Protein AF-A0A514MCL7-F1 (afdb_monomer_lite)

Structure (mmCIF, N/CA/C/O backbone):
data_AF-A0A514MCL7-F1
#
_entry.id   AF-A0A514MCL7-F1
#
loop_
_atom_site.group_PDB
_atom_site.id
_atom_site.type_symbol
_atom_site.label_atom_id
_atom_site.label_alt_id
_atom_site.label_comp_id
_atom_site.label_asym_id
_atom_site.label_entity_id
_atom_site.label_seq_id
_atom_site.pdbx_PDB_ins_code
_atom_site.Cartn_x
_atom_site.Cartn_y
_atom_site.Cartn_z
_atom_site.occupancy
_atom_site.B_iso_or_equiv
_atom_site.auth_seq_id
_atom_site.auth_comp_id
_atom_site.auth_asym_id
_atom_site.auth_atom_id
_atom_site.pdbx_PDB_model_num
ATOM 1 N N . TYR A 1 1 ? -19.489 0.591 -14.050 1.00 67.00 1 TYR A N 1
ATOM 2 C CA . TYR A 1 1 ? -18.715 0.652 -12.795 1.00 67.00 1 TYR A CA 1
ATOM 3 C C . TYR A 1 1 ? -19.617 0.197 -11.661 1.00 67.00 1 TYR A C 1
ATOM 5 O O . TYR A 1 1 ? -20.799 0.511 -11.722 1.00 67.00 1 TYR A O 1
ATOM 13 N N . ALA A 1 2 ? -19.101 -0.577 -10.702 1.00 80.31 2 ALA A N 1
ATOM 14 C CA . ALA A 1 2 ? -19.869 -1.011 -9.529 1.00 80.31 2 ALA A CA 1
ATOM 15 C C . ALA A 1 2 ? -20.080 0.161 -8.555 1.00 80.31 2 ALA A C 1
ATOM 17 O O . ALA A 1 2 ? -19.234 1.059 -8.503 1.00 80.31 2 ALA A O 1
ATOM 18 N N . ARG A 1 3 ? -21.189 0.164 -7.804 1.00 93.12 3 ARG A N 1
ATOM 19 C CA . ARG A 1 3 ? -21.459 1.178 -6.771 1.00 93.12 3 ARG A CA 1
ATOM 20 C C . ARG A 1 3 ? -20.969 0.690 -5.405 1.00 93.12 3 ARG A C 1
ATOM 22 O O . ARG A 1 3 ? -21.046 -0.499 -5.113 1.00 93.12 3 ARG A O 1
ATOM 29 N N . TRP A 1 4 ? -20.449 1.594 -4.574 1.00 94.56 4 TRP A N 1
ATOM 30 C CA . TRP A 1 4 ? -19.854 1.239 -3.277 1.00 94.56 4 TRP A CA 1
ATOM 31 C C . TRP A 1 4 ? -20.850 0.595 -2.305 1.00 94.56 4 TRP A C 1
ATOM 33 O O . TRP A 1 4 ? -20.494 -0.362 -1.622 1.00 94.56 4 TRP A O 1
ATOM 43 N N . ASP A 1 5 ? -22.104 1.052 -2.302 1.00 93.50 5 ASP A N 1
ATOM 44 C CA . ASP A 1 5 ? -23.198 0.498 -1.495 1.00 93.50 5 ASP A CA 1
ATOM 45 C C . ASP A 1 5 ? -23.521 -0.958 -1.846 1.00 93.50 5 ASP A C 1
ATOM 47 O O . ASP A 1 5 ? -23.938 -1.725 -0.984 1.00 93.50 5 ASP A O 1
ATOM 51 N N . GLU A 1 6 ? -23.279 -1.365 -3.089 1.00 94.44 6 GLU A N 1
ATOM 52 C CA . GLU A 1 6 ? -23.529 -2.736 -3.541 1.00 94.44 6 GLU A CA 1
ATOM 53 C C . GLU A 1 6 ? -22.404 -3.703 -3.160 1.00 94.44 6 GLU A C 1
ATOM 55 O O . GLU A 1 6 ? -22.645 -4.903 -3.056 1.00 94.44 6 GLU A O 1
ATOM 60 N N . VAL A 1 7 ? -21.176 -3.203 -2.976 1.00 94.38 7 VAL A N 1
ATOM 61 C CA . VAL A 1 7 ? -19.981 -4.053 -2.812 1.00 94.38 7 VAL A CA 1
ATOM 62 C C . VAL A 1 7 ? -19.340 -3.982 -1.428 1.00 94.38 7 VAL A C 1
ATOM 64 O O . VAL A 1 7 ? -18.606 -4.898 -1.066 1.00 94.38 7 VAL A O 1
ATOM 67 N N . LEU A 1 8 ? -19.586 -2.921 -0.650 1.00 96.69 8 LEU A N 1
ATOM 68 C CA . LEU A 1 8 ? -18.981 -2.739 0.676 1.00 96.69 8 LEU A CA 1
ATOM 69 C C . LEU A 1 8 ? -19.906 -3.133 1.832 1.00 96.69 8 LEU A C 1
ATOM 71 O O . LEU A 1 8 ? -19.411 -3.481 2.904 1.00 96.69 8 LEU A O 1
ATOM 75 N N . VAL A 1 9 ? -21.229 -3.108 1.644 1.00 95.94 9 VAL A N 1
ATOM 76 C CA . VAL A 1 9 ? -22.177 -3.471 2.707 1.00 95.94 9 VAL A CA 1
ATOM 77 C C . VAL A 1 9 ? -21.991 -4.941 3.091 1.00 95.94 9 VAL A C 1
ATOM 79 O O . VAL A 1 9 ? -22.115 -5.842 2.266 1.00 95.94 9 VAL A O 1
ATOM 82 N N . GLY A 1 10 ? -21.682 -5.181 4.367 1.00 95.94 10 GLY A N 1
ATOM 83 C CA . GLY A 1 10 ? -21.419 -6.520 4.902 1.00 95.94 10 GLY A CA 1
ATOM 84 C C . GLY A 1 10 ? -20.001 -7.047 4.651 1.00 95.94 10 GLY A C 1
ATOM 85 O O . GLY A 1 10 ? -19.674 -8.137 5.124 1.00 95.94 10 GLY A O 1
ATOM 86 N N . ALA A 1 11 ? -19.136 -6.292 3.965 1.00 97.38 11 ALA A N 1
ATOM 87 C CA . ALA A 1 11 ? -17.740 -6.674 3.792 1.00 97.38 11 ALA A CA 1
ATOM 88 C C . ALA A 1 11 ? -17.013 -6.690 5.147 1.00 97.38 11 ALA A C 1
ATOM 90 O O . ALA A 1 11 ? -16.974 -5.699 5.875 1.00 97.38 11 ALA A O 1
ATOM 91 N N . THR A 1 12 ? -16.390 -7.819 5.484 1.00 97.62 12 THR A N 1
ATOM 92 C CA . THR A 1 12 ? -15.623 -7.977 6.733 1.00 97.62 12 THR A CA 1
ATOM 93 C C . THR A 1 12 ? -14.162 -7.552 6.588 1.00 97.62 12 THR A C 1
ATOM 95 O O . THR A 1 12 ? -13.474 -7.321 7.581 1.00 97.62 12 THR A O 1
ATOM 98 N N . ALA A 1 13 ? -13.676 -7.421 5.357 1.00 97.81 13 ALA A N 1
ATOM 99 C CA . ALA A 1 13 ? -12.381 -6.847 5.036 1.00 97.81 13 ALA A CA 1
ATOM 100 C C . ALA A 1 13 ? -12.393 -6.305 3.604 1.00 97.81 13 ALA A C 1
ATOM 102 O O . ALA A 1 13 ? -13.040 -6.873 2.726 1.00 97.81 13 ALA A O 1
ATOM 103 N N . VAL A 1 14 ? -11.624 -5.246 3.366 1.00 98.25 14 VAL A N 1
ATOM 104 C CA . VAL A 1 14 ? -11.352 -4.712 2.027 1.00 98.25 14 VAL A CA 1
ATOM 105 C C . VAL A 1 14 ? -9.862 -4.840 1.749 1.00 98.25 14 VAL A C 1
ATOM 107 O O . VAL A 1 14 ? -9.042 -4.456 2.581 1.00 98.25 14 VAL A O 1
ATOM 110 N N . VAL A 1 15 ? -9.507 -5.388 0.587 1.00 98.38 15 VAL A N 1
ATOM 111 C CA . VAL A 1 15 ? -8.115 -5.506 0.137 1.00 98.38 15 VAL A CA 1
ATOM 112 C C . VAL A 1 15 ? -7.932 -4.632 -1.094 1.00 98.38 15 VAL A C 1
ATOM 114 O O . VAL A 1 15 ? -8.491 -4.926 -2.149 1.00 98.38 15 VAL A O 1
ATOM 117 N N . SER A 1 16 ? -7.138 -3.568 -0.977 1.00 97.56 16 SER A N 1
ATOM 118 C CA . SER A 1 16 ? -6.780 -2.749 -2.128 1.00 97.56 16 SER A CA 1
ATOM 119 C C . SER A 1 16 ? -5.530 -3.282 -2.811 1.00 97.56 16 SER A C 1
ATOM 121 O O . SER A 1 16 ? -4.416 -3.207 -2.284 1.00 97.56 16 SER A O 1
ATOM 123 N N . THR A 1 17 ? -5.726 -3.763 -4.035 1.00 95.56 17 THR A N 1
ATOM 124 C CA . THR A 1 17 ? -4.662 -4.070 -4.995 1.00 95.56 17 THR A CA 1
ATOM 125 C C . THR A 1 17 ? -4.526 -2.965 -6.047 1.00 95.56 17 THR A C 1
ATOM 127 O O . THR A 1 17 ? -3.979 -3.203 -7.124 1.00 95.56 17 THR A O 1
ATOM 130 N N . LEU A 1 18 ? -5.055 -1.763 -5.773 1.00 94.75 18 LEU A N 1
ATOM 131 C CA . LEU A 1 18 ? -4.970 -0.629 -6.685 1.00 94.75 18 LEU A CA 1
ATOM 132 C C . LEU A 1 18 ? -3.529 -0.126 -6.776 1.00 94.75 18 LEU A C 1
ATOM 134 O O . LEU A 1 18 ? -2.882 0.243 -5.786 1.00 94.75 18 LEU A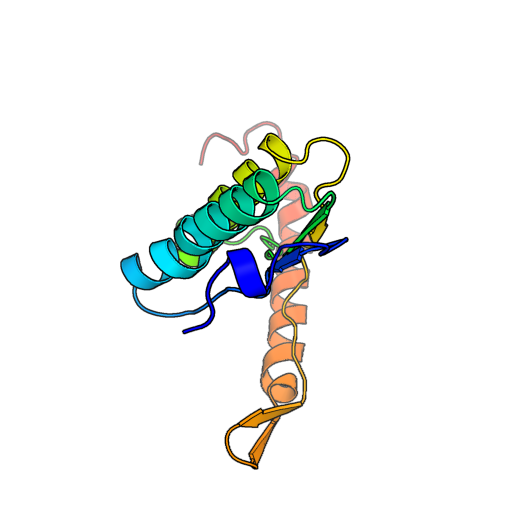 O 1
ATOM 138 N N . GLY A 1 19 ? -3.033 -0.087 -8.002 1.00 93.44 19 GLY A N 1
ATOM 139 C CA . GLY A 1 19 ? -1.730 0.453 -8.323 1.00 93.44 19 GLY A CA 1
ATOM 140 C C . GLY A 1 19 ? -1.507 0.453 -9.823 1.00 93.44 19 GLY A C 1
ATOM 141 O O . GLY A 1 19 ? -2.133 -0.302 -10.567 1.00 93.44 19 GLY A O 1
ATOM 142 N N . GLY A 1 20 ? -0.620 1.327 -10.268 1.00 91.44 20 GLY A N 1
ATOM 143 C CA . GLY A 1 20 ? -0.331 1.476 -11.682 1.00 91.44 20 GLY A CA 1
ATOM 144 C C . GLY A 1 20 ? 0.918 2.302 -11.923 1.00 91.44 20 GLY A C 1
ATOM 145 O O . GLY A 1 20 ? 1.292 3.147 -11.107 1.00 91.44 20 GLY A O 1
ATOM 146 N N . PHE A 1 21 ? 1.539 2.050 -13.067 1.00 89.56 21 PHE A N 1
ATOM 147 C CA . PHE A 1 21 ? 2.641 2.840 -13.595 1.00 89.56 21 PHE A CA 1
ATOM 148 C C . PHE A 1 21 ? 2.129 3.724 -14.732 1.00 89.56 21 PHE A C 1
ATOM 150 O O . PHE A 1 21 ? 1.142 3.392 -15.390 1.00 89.56 21 PHE A O 1
ATOM 157 N N . GLY A 1 22 ? 2.791 4.851 -14.958 1.00 91.25 22 GLY A N 1
ATOM 158 C CA . GLY A 1 22 ? 2.398 5.825 -15.967 1.00 91.25 22 GLY A CA 1
ATOM 159 C C . GLY A 1 22 ? 3.204 7.103 -15.808 1.00 91.25 22 GLY A C 1
ATOM 160 O O . GLY A 1 22 ? 4.304 7.082 -15.257 1.00 91.25 22 GLY A O 1
ATOM 161 N N . ASN A 1 23 ? 2.646 8.222 -16.257 1.00 93.69 23 ASN A N 1
ATOM 162 C CA . ASN A 1 23 ? 3.230 9.520 -15.946 1.00 93.69 23 ASN A CA 1
ATOM 163 C C . ASN A 1 23 ? 3.042 9.877 -14.458 1.00 93.69 23 ASN A C 1
ATOM 165 O O . ASN A 1 23 ? 2.265 9.253 -13.732 1.00 93.69 23 ASN A O 1
ATOM 169 N N . GLU A 1 24 ? 3.768 10.895 -14.008 1.00 92.12 24 GLU A N 1
ATOM 170 C CA . GLU A 1 24 ? 3.809 11.312 -12.605 1.00 92.12 24 GLU A CA 1
ATOM 171 C C . GLU A 1 24 ? 2.418 11.590 -12.008 1.00 92.12 24 GLU A C 1
ATOM 173 O O . GLU A 1 24 ? 2.104 11.122 -10.912 1.00 92.12 24 GLU A O 1
ATOM 178 N N . GLU A 1 25 ? 1.552 12.300 -12.735 1.00 94.75 25 GLU A N 1
ATOM 179 C CA . GLU A 1 25 ? 0.191 12.593 -12.276 1.00 94.75 25 GLU A CA 1
ATOM 180 C C . GLU A 1 25 ? -0.668 11.333 -12.199 1.00 94.75 25 GLU A C 1
ATOM 182 O O . GLU A 1 25 ? -1.337 11.096 -11.195 1.00 94.75 25 GLU A O 1
ATOM 187 N N . GLN A 1 26 ? -0.625 10.488 -13.230 1.00 95.31 26 GLN A N 1
ATOM 188 C CA . GLN A 1 26 ? -1.345 9.216 -13.241 1.00 95.31 26 GLN A CA 1
ATOM 189 C C . GLN A 1 26 ? -0.947 8.361 -12.041 1.00 95.31 26 GLN A C 1
ATOM 191 O O . GLN A 1 26 ? -1.820 7.826 -11.359 1.00 95.31 26 GLN A O 1
ATOM 196 N N . MET A 1 27 ? 0.354 8.280 -11.747 1.00 95.56 27 MET A N 1
ATOM 197 C CA . MET A 1 27 ? 0.863 7.518 -10.613 1.00 95.56 27 MET A CA 1
ATOM 198 C C . MET A 1 27 ? 0.397 8.093 -9.273 1.00 95.56 27 MET A C 1
ATOM 200 O O . MET A 1 27 ? -0.037 7.312 -8.425 1.00 95.56 27 MET A O 1
ATOM 204 N N . LYS A 1 28 ? 0.404 9.420 -9.086 1.00 95.19 28 LYS A N 1
ATOM 205 C CA . LYS A 1 28 ? -0.133 10.063 -7.870 1.00 95.19 28 LYS A CA 1
ATOM 206 C C . LYS A 1 28 ? -1.613 9.752 -7.663 1.00 95.19 28 LYS A C 1
ATOM 208 O O . LYS A 1 28 ? -2.028 9.413 -6.552 1.00 95.19 28 LYS A O 1
ATOM 213 N N . ARG A 1 29 ? -2.396 9.813 -8.742 1.00 96.44 29 ARG A N 1
ATOM 214 C CA . ARG A 1 29 ? -3.840 9.557 -8.705 1.00 96.44 29 ARG A CA 1
ATOM 215 C C . ARG A 1 29 ? -4.143 8.097 -8.381 1.00 96.44 29 ARG A C 1
ATOM 217 O O . ARG A 1 29 ? -4.881 7.833 -7.439 1.00 96.44 29 ARG A O 1
ATOM 224 N N . ILE A 1 30 ? -3.554 7.139 -9.102 1.00 97.00 30 ILE A N 1
ATOM 225 C CA . ILE A 1 30 ? -3.894 5.717 -8.919 1.00 97.00 30 ILE A CA 1
ATOM 226 C C . ILE A 1 30 ? -3.265 5.099 -7.665 1.00 97.00 30 ILE A C 1
ATOM 228 O O . ILE A 1 30 ? -3.918 4.316 -6.981 1.00 97.00 30 ILE A O 1
ATOM 232 N N . ASN A 1 31 ? -2.016 5.443 -7.332 1.00 97.00 31 ASN A N 1
ATOM 233 C CA . ASN A 1 31 ? -1.331 4.846 -6.182 1.00 97.00 31 ASN A CA 1
ATOM 234 C C . ASN A 1 31 ? -1.669 5.561 -4.869 1.00 97.00 31 ASN A C 1
ATOM 236 O O . ASN A 1 31 ? -1.582 4.930 -3.822 1.00 97.00 31 ASN A O 1
ATOM 240 N N . GLY A 1 32 ? -2.079 6.834 -4.924 1.00 97.06 32 GLY A N 1
ATOM 241 C CA . GLY A 1 32 ? -2.453 7.641 -3.761 1.00 97.06 32 GLY A CA 1
ATOM 242 C C . GLY A 1 32 ? -3.949 7.928 -3.680 1.00 97.06 32 GLY A C 1
ATOM 243 O O . GLY A 1 32 ? -4.648 7.317 -2.880 1.00 97.06 32 GLY A O 1
ATOM 244 N N . GLU A 1 33 ? -4.446 8.870 -4.485 1.00 97.88 33 GLU A N 1
ATOM 245 C CA . GLU A 1 33 ? -5.814 9.415 -4.351 1.00 97.88 33 GLU A CA 1
ATOM 246 C C . GLU A 1 33 ? -6.910 8.348 -4.431 1.00 97.88 33 GLU A C 1
ATOM 248 O O . GLU A 1 33 ? -7.804 8.323 -3.590 1.00 97.88 33 GLU A O 1
ATOM 253 N N . ALA A 1 34 ? -6.820 7.431 -5.394 1.00 97.81 34 ALA A N 1
ATOM 254 C CA . ALA A 1 34 ? -7.789 6.352 -5.547 1.00 97.81 34 ALA A CA 1
ATOM 255 C C . ALA A 1 34 ? -7.810 5.418 -4.327 1.00 97.81 34 ALA A C 1
ATOM 257 O O . ALA A 1 34 ? -8.876 4.973 -3.908 1.00 97.81 34 ALA A O 1
ATOM 258 N N . ASN A 1 35 ? -6.643 5.149 -3.732 1.00 98.25 35 ASN A N 1
ATOM 259 C CA . ASN A 1 35 ? -6.553 4.349 -2.515 1.00 98.25 35 ASN A CA 1
ATOM 260 C C . ASN A 1 35 ? -7.140 5.089 -1.307 1.00 98.25 35 ASN A C 1
ATOM 262 O O . ASN A 1 35 ? -7.869 4.471 -0.545 1.00 98.25 35 ASN A O 1
ATOM 266 N N . VAL A 1 36 ? -6.886 6.393 -1.158 1.00 98.56 36 VAL A N 1
ATOM 267 C CA . VAL A 1 36 ? -7.490 7.217 -0.091 1.00 98.56 36 VAL A CA 1
ATOM 268 C C . VAL A 1 36 ? -9.016 7.167 -0.166 1.00 98.56 36 VAL A C 1
ATOM 270 O O . VAL A 1 36 ? -9.662 6.833 0.821 1.00 98.56 36 VAL A O 1
ATOM 273 N N . ILE A 1 37 ? -9.587 7.373 -1.357 1.00 98.06 37 ILE A N 1
ATOM 274 C CA . ILE A 1 37 ? -11.040 7.285 -1.575 1.00 98.06 37 ILE A CA 1
ATOM 275 C C . ILE A 1 37 ? -11.567 5.889 -1.216 1.00 98.06 37 ILE A C 1
ATOM 277 O O . ILE A 1 37 ? -12.621 5.771 -0.596 1.00 98.06 37 ILE A O 1
ATOM 281 N N . ALA A 1 38 ? -10.843 4.827 -1.580 1.00 97.69 38 ALA A N 1
ATOM 282 C CA . ALA A 1 38 ? -11.240 3.462 -1.244 1.00 97.69 38 ALA A CA 1
ATOM 283 C C . ALA A 1 38 ? -11.207 3.195 0.273 1.00 97.69 38 ALA A C 1
ATOM 285 O O . ALA A 1 38 ? -12.096 2.516 0.785 1.00 97.69 38 ALA A O 1
ATOM 286 N N . VAL A 1 39 ? -10.211 3.728 0.990 1.00 98.38 39 VAL A N 1
ATOM 287 C CA . VAL A 1 39 ? -10.107 3.630 2.456 1.00 98.38 39 VAL A CA 1
ATOM 288 C C . VAL A 1 39 ? -11.259 4.371 3.125 1.00 98.38 39 VAL A C 1
ATOM 290 O O . VAL A 1 39 ? -11.912 3.807 4.004 1.00 98.38 39 VAL A O 1
ATOM 293 N N . ASP A 1 40 ? -11.536 5.600 2.690 1.00 98.19 40 ASP A N 1
ATOM 294 C CA . ASP A 1 40 ? -12.637 6.406 3.213 1.00 98.19 40 ASP A CA 1
ATOM 295 C C . ASP A 1 40 ? -13.988 5.726 2.982 1.00 98.19 40 ASP A C 1
ATOM 297 O O . ASP A 1 40 ? -14.754 5.560 3.930 1.00 98.19 40 ASP A O 1
ATOM 301 N N . ALA A 1 41 ? -14.244 5.245 1.763 1.00 97.75 41 ALA A N 1
ATOM 302 C CA . ALA A 1 41 ? -15.473 4.529 1.440 1.00 97.75 41 ALA A CA 1
ATOM 303 C C . ALA A 1 41 ? -15.614 3.250 2.280 1.00 97.75 41 ALA A C 1
ATOM 305 O O . ALA A 1 41 ? -16.650 3.018 2.898 1.00 97.75 41 ALA A O 1
ATOM 306 N N . ALA A 1 42 ? -14.565 2.428 2.375 1.00 98.00 42 ALA A N 1
ATOM 307 C CA . ALA A 1 42 ? -14.589 1.233 3.218 1.00 98.00 42 ALA A CA 1
ATOM 308 C C . ALA A 1 42 ? -14.919 1.567 4.680 1.00 98.00 42 ALA A C 1
ATOM 310 O O . ALA A 1 42 ? -15.683 0.844 5.325 1.00 98.00 42 ALA A O 1
ATOM 311 N N . ARG A 1 43 ? -14.382 2.679 5.196 1.00 97.62 43 ARG A N 1
ATOM 312 C CA . ARG A 1 43 ? -14.633 3.126 6.565 1.00 97.62 43 ARG A CA 1
ATOM 313 C C . ARG A 1 43 ? -16.067 3.610 6.751 1.00 97.62 43 ARG A C 1
ATOM 315 O O . ARG A 1 43 ? -16.683 3.246 7.751 1.00 97.62 43 ARG A O 1
ATOM 322 N N . GLU A 1 44 ? -16.585 4.392 5.809 1.00 97.25 44 GLU A N 1
ATOM 323 C CA . GLU A 1 44 ? -17.952 4.925 5.810 1.00 97.25 44 GLU A CA 1
ATOM 324 C C . GLU A 1 44 ? -19.002 3.808 5.774 1.00 97.25 44 GLU A C 1
ATOM 326 O O . GLU A 1 44 ? -19.944 3.816 6.563 1.00 97.25 44 GLU A O 1
ATOM 331 N N . PHE A 1 45 ? -18.790 2.789 4.940 1.00 97.38 45 PHE A N 1
ATOM 332 C CA . PHE A 1 45 ? -19.672 1.622 4.843 1.00 97.38 45 PHE A CA 1
ATOM 333 C C . PHE A 1 45 ? -19.458 0.585 5.960 1.00 97.38 45 PHE A C 1
ATOM 335 O O . PHE A 1 45 ? -20.086 -0.475 5.958 1.00 97.38 45 PHE A O 1
ATOM 342 N N . GLY A 1 46 ? -18.603 0.884 6.942 1.00 97.06 46 GLY A N 1
ATOM 343 C CA . GLY A 1 46 ? -18.458 0.084 8.156 1.00 97.06 46 GLY A CA 1
ATOM 344 C C . GLY A 1 46 ? -17.625 -1.187 8.001 1.00 97.06 46 GLY A C 1
ATOM 345 O O . GLY A 1 46 ? -17.668 -2.038 8.892 1.00 97.06 46 GLY A O 1
ATOM 346 N N . ALA A 1 47 ? -16.837 -1.327 6.929 1.00 98.06 47 ALA A N 1
ATOM 347 C CA . ALA A 1 47 ? -15.910 -2.447 6.806 1.00 98.06 47 ALA A CA 1
ATOM 348 C C . ALA A 1 47 ? -14.896 -2.382 7.964 1.00 98.06 47 ALA A C 1
ATOM 350 O O . ALA A 1 47 ? -14.242 -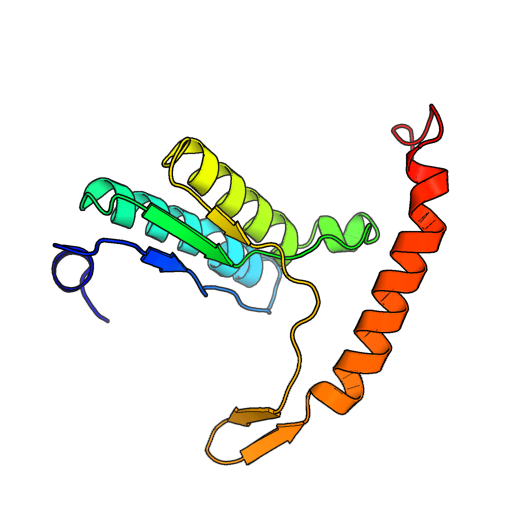1.350 8.134 1.00 98.06 47 ALA A O 1
ATOM 351 N N . PRO A 1 48 ? -14.730 -3.443 8.775 1.00 97.81 48 PRO A N 1
ATOM 352 C CA . PRO A 1 48 ? -1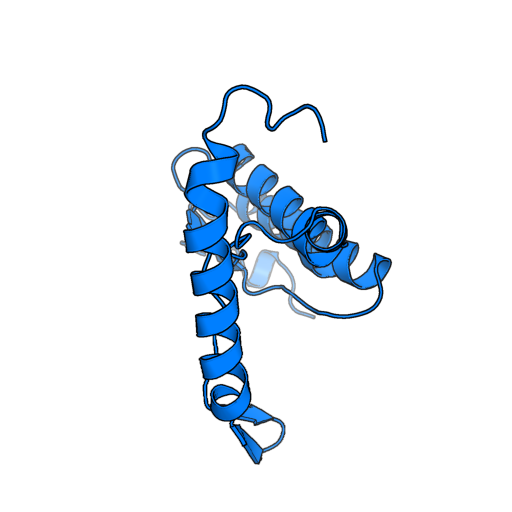3.965 -3.366 10.019 1.00 97.81 48 PRO A CA 1
ATOM 353 C C . PRO A 1 48 ? -12.446 -3.463 9.813 1.00 97.81 48 PRO A C 1
ATOM 355 O O . PRO A 1 48 ? -11.681 -3.174 10.735 1.00 97.81 48 PRO A O 1
ATOM 358 N N . LYS A 1 49 ? -11.994 -3.865 8.621 1.00 98.50 49 LYS A N 1
ATOM 359 C CA . LYS A 1 49 ? -10.585 -4.078 8.278 1.00 98.50 49 LYS A CA 1
ATOM 360 C C . LYS A 1 49 ? -10.291 -3.585 6.866 1.00 98.50 49 LYS A C 1
ATOM 362 O O . LYS A 1 49 ? -11.028 -3.905 5.934 1.00 98.50 49 LYS A O 1
ATOM 367 N N . PHE A 1 50 ? -9.163 -2.900 6.710 1.00 98.69 50 PHE A N 1
ATOM 368 C CA . PHE A 1 50 ? -8.626 -2.519 5.409 1.00 98.69 50 PHE A CA 1
ATOM 369 C C . PHE A 1 50 ? -7.189 -3.011 5.265 1.00 98.69 50 PHE A C 1
ATOM 371 O O . PHE A 1 50 ? -6.374 -2.861 6.176 1.00 98.69 50 PHE A O 1
ATOM 378 N N . ILE A 1 51 ? -6.882 -3.608 4.120 1.00 98.75 51 ILE A N 1
ATOM 379 C CA . ILE A 1 51 ? -5.568 -4.143 3.781 1.00 98.75 51 ILE A CA 1
ATOM 380 C C . ILE A 1 51 ? -5.088 -3.429 2.520 1.00 98.75 51 ILE A C 1
ATOM 382 O O . ILE A 1 51 ? -5.736 -3.490 1.476 1.00 98.75 51 ILE A O 1
ATOM 386 N N . LEU A 1 52 ? -3.940 -2.768 2.603 1.00 98.50 52 LEU A N 1
ATOM 387 C CA . LEU A 1 52 ? -3.293 -2.106 1.478 1.00 98.50 52 LEU A CA 1
ATOM 388 C C . LEU A 1 52 ? -2.071 -2.904 1.030 1.00 98.50 52 LEU A C 1
ATOM 390 O O . LEU A 1 52 ? -1.189 -3.204 1.838 1.00 98.50 52 LEU A O 1
ATOM 394 N N . ILE A 1 53 ? -1.990 -3.185 -0.272 1.00 97.06 53 ILE A N 1
ATOM 395 C CA . ILE A 1 53 ? -0.758 -3.668 -0.898 1.00 97.06 53 ILE A CA 1
ATOM 396 C C . ILE A 1 53 ? 0.073 -2.458 -1.327 1.00 97.06 53 ILE A C 1
ATOM 398 O O . ILE A 1 53 ? -0.198 -1.805 -2.343 1.00 97.06 53 ILE A O 1
ATOM 402 N N . SER A 1 54 ? 1.071 -2.139 -0.515 1.00 95.31 54 SER A N 1
ATOM 403 C CA . SER A 1 54 ? 2.037 -1.082 -0.767 1.00 95.31 54 SER A CA 1
ATOM 404 C C . SER A 1 54 ? 3.296 -1.645 -1.434 1.00 95.31 54 SER A C 1
ATOM 406 O O . SER A 1 54 ? 3.206 -2.563 -2.250 1.00 95.31 54 SER A O 1
ATOM 408 N N . VAL A 1 55 ? 4.460 -1.071 -1.155 1.00 91.12 55 VAL A N 1
ATOM 409 C CA . VAL A 1 55 ? 5.732 -1.436 -1.765 1.00 91.12 55 VAL A CA 1
ATOM 410 C C . VAL A 1 55 ? 6.861 -1.294 -0.752 1.00 91.12 55 VAL A C 1
ATOM 412 O O . VAL A 1 55 ? 6.844 -0.392 0.085 1.00 91.12 55 VAL A O 1
ATOM 415 N N . HIS A 1 56 ? 7.831 -2.199 -0.826 1.00 86.94 56 HIS A N 1
ATOM 416 C CA . HIS A 1 56 ? 9.100 -2.064 -0.119 1.00 86.94 56 HIS A CA 1
ATOM 417 C C . HIS A 1 56 ? 9.933 -0.932 -0.739 1.00 86.94 56 HIS A C 1
ATOM 419 O O . HIS A 1 56 ? 10.006 -0.806 -1.962 1.00 86.94 56 HIS A O 1
ATOM 425 N N . ASP A 1 57 ? 10.532 -0.078 0.083 1.00 76.31 57 ASP A N 1
ATOM 426 C CA . ASP A 1 57 ? 11.253 1.115 -0.381 1.00 76.31 57 ASP A CA 1
ATOM 427 C C . ASP A 1 57 ? 12.700 0.833 -0.818 1.00 76.31 57 ASP A C 1
ATOM 429 O O . ASP A 1 57 ? 13.280 1.665 -1.516 1.00 76.31 57 ASP A O 1
ATOM 433 N N . TYR A 1 58 ? 13.256 -0.338 -0.474 1.00 70.19 58 TYR A N 1
ATOM 434 C CA . TYR A 1 58 ? 14.577 -0.835 -0.894 1.00 70.19 58 TYR A CA 1
ATOM 435 C C . TYR A 1 58 ? 15.750 0.141 -0.662 1.00 70.19 58 TYR A C 1
ATOM 437 O O . TYR A 1 58 ? 16.786 0.008 -1.314 1.00 70.19 58 TYR A O 1
ATOM 445 N N . ASN A 1 59 ? 15.609 1.141 0.219 1.00 72.94 59 ASN A N 1
ATOM 446 C CA . ASN A 1 59 ? 16.538 2.279 0.320 1.00 72.94 59 ASN A CA 1
ATOM 447 C C . ASN A 1 59 ? 16.863 2.917 -1.048 1.00 72.94 59 ASN A C 1
ATOM 449 O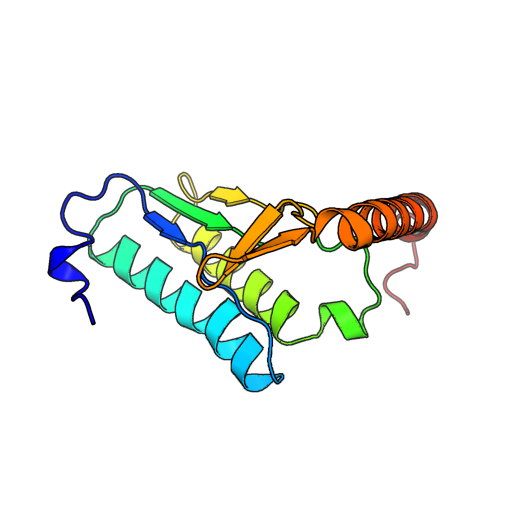 O . ASN A 1 59 ? 18.008 3.284 -1.328 1.00 72.94 59 ASN A O 1
ATOM 453 N N . LEU A 1 60 ? 15.874 3.004 -1.941 1.00 77.25 60 LEU A N 1
ATOM 454 C CA . LEU A 1 60 ? 16.082 3.553 -3.277 1.00 77.25 60 LEU A CA 1
ATOM 455 C C . LEU A 1 60 ? 16.558 5.015 -3.217 1.00 77.25 60 LEU A C 1
ATOM 457 O O . LEU A 1 60 ? 16.197 5.750 -2.298 1.00 77.25 60 LEU A O 1
ATOM 461 N N . PRO A 1 61 ? 17.311 5.481 -4.231 1.00 75.00 61 PRO A N 1
ATOM 462 C CA . PRO A 1 61 ? 17.673 6.886 -4.356 1.00 75.00 61 PRO A CA 1
ATOM 463 C C . PRO A 1 61 ? 16.471 7.831 -4.218 1.00 75.00 61 PRO A C 1
ATOM 465 O O . PRO A 1 61 ? 15.392 7.560 -4.755 1.00 75.00 61 PRO A O 1
ATOM 468 N N . SER A 1 62 ? 16.679 8.989 -3.583 1.00 79.12 62 SER A N 1
ATOM 469 C CA . SER A 1 62 ? 15.616 9.952 -3.254 1.00 79.12 62 SER A CA 1
ATOM 470 C C . SER A 1 62 ? 14.762 10.361 -4.456 1.00 79.12 62 SER A C 1
ATOM 472 O O . SER A 1 62 ? 13.559 10.550 -4.313 1.00 79.12 62 SER A O 1
ATOM 474 N N . PHE A 1 63 ? 15.333 10.440 -5.663 1.00 75.12 63 PHE A N 1
ATOM 475 C CA . PHE A 1 63 ? 14.570 10.765 -6.875 1.00 75.12 63 PHE A CA 1
ATOM 476 C C . PHE A 1 63 ? 13.533 9.689 -7.250 1.00 75.12 63 PHE A C 1
ATOM 478 O O . PHE A 1 63 ? 12.453 10.033 -7.724 1.00 75.12 63 PHE A O 1
ATOM 485 N N . LEU A 1 64 ? 13.818 8.401 -7.007 1.00 78.12 64 LEU A N 1
ATOM 486 C CA . LEU A 1 64 ? 12.857 7.312 -7.217 1.00 78.12 64 LEU A CA 1
ATOM 487 C C . LEU A 1 64 ? 11.806 7.300 -6.115 1.00 78.12 64 LEU A C 1
ATOM 489 O O . LEU A 1 64 ? 10.615 7.188 -6.409 1.00 78.12 64 LEU A O 1
ATOM 493 N N . LEU A 1 65 ? 12.228 7.480 -4.861 1.00 82.81 65 LEU A N 1
ATOM 494 C CA . LEU A 1 65 ? 11.304 7.580 -3.732 1.00 82.81 65 LEU A CA 1
ATOM 495 C C . LEU A 1 65 ? 10.350 8.769 -3.897 1.00 82.81 65 LEU A C 1
ATOM 497 O O . LEU A 1 65 ? 9.179 8.664 -3.542 1.00 82.81 65 LEU A O 1
ATOM 501 N N . ASN A 1 66 ? 10.805 9.871 -4.488 1.00 83.88 66 ASN A N 1
ATOM 502 C CA . ASN A 1 66 ? 9.988 11.057 -4.742 1.00 83.88 66 ASN A CA 1
ATOM 503 C C . ASN A 1 66 ? 9.078 10.944 -5.974 1.00 83.88 66 ASN A C 1
ATOM 505 O O . ASN A 1 66 ? 8.315 11.871 -6.236 1.00 83.88 66 ASN A O 1
ATOM 509 N N . SER A 1 67 ? 9.102 9.822 -6.698 1.00 88.50 67 SER A N 1
ATOM 510 C CA . SER A 1 67 ? 8.145 9.580 -7.780 1.00 88.50 67 SER A CA 1
ATOM 511 C C . SER A 1 67 ? 6.706 9.473 -7.267 1.00 88.50 67 SER A C 1
ATOM 513 O O . SER A 1 67 ? 6.439 9.088 -6.120 1.00 88.50 67 SER A O 1
ATOM 515 N N . GLY A 1 68 ? 5.751 9.739 -8.154 1.00 90.06 68 GLY A N 1
ATOM 516 C CA . GLY A 1 68 ? 4.317 9.646 -7.895 1.00 90.06 68 GLY A CA 1
ATOM 517 C C . GLY A 1 68 ? 3.873 8.259 -7.436 1.00 90.06 68 GLY A C 1
ATOM 518 O O . GLY A 1 68 ? 2.885 8.133 -6.715 1.00 90.06 68 GLY A O 1
ATOM 519 N N . TYR A 1 69 ? 4.624 7.219 -7.805 1.00 91.38 69 TYR A N 1
ATOM 520 C CA . TYR A 1 69 ? 4.381 5.850 -7.366 1.00 91.38 69 TYR A CA 1
ATOM 521 C C . TYR A 1 69 ? 4.618 5.698 -5.857 1.00 91.38 69 TYR A C 1
ATOM 523 O O . TYR A 1 69 ? 3.687 5.385 -5.117 1.00 91.38 69 TYR A O 1
ATOM 531 N N . PHE A 1 70 ? 5.835 5.980 -5.380 1.00 92.44 70 PHE A N 1
ATOM 532 C CA . PHE A 1 70 ? 6.201 5.804 -3.969 1.00 92.44 70 PHE A CA 1
ATOM 533 C C . PHE A 1 70 ? 5.552 6.850 -3.060 1.00 92.44 70 PHE A C 1
ATOM 535 O O . PHE A 1 70 ? 5.124 6.523 -1.953 1.00 92.44 70 PHE A O 1
ATOM 542 N N . THR A 1 71 ? 5.448 8.103 -3.509 1.00 94.12 71 THR A N 1
ATOM 543 C CA . THR A 1 71 ? 4.750 9.153 -2.747 1.00 94.12 71 THR A CA 1
ATOM 544 C C . THR A 1 71 ? 3.251 8.868 -2.645 1.00 94.12 71 THR A C 1
ATOM 546 O O . THR A 1 71 ? 2.676 9.011 -1.566 1.00 94.12 71 THR A O 1
ATOM 549 N N . GLY A 1 72 ? 2.627 8.379 -3.723 1.00 95.25 72 GLY A N 1
ATOM 550 C CA . GLY A 1 72 ? 1.235 7.930 -3.722 1.00 95.25 72 GLY A CA 1
ATOM 551 C C . GLY A 1 72 ? 1.003 6.771 -2.754 1.00 95.25 72 GLY A C 1
ATOM 552 O O . GLY A 1 72 ? 0.117 6.859 -1.905 1.00 95.25 72 GLY A O 1
ATOM 553 N N . LYS A 1 73 ? 1.843 5.727 -2.813 1.00 95.06 73 LYS A N 1
ATOM 554 C CA . LYS A 1 73 ? 1.776 4.593 -1.878 1.00 95.06 73 LYS A CA 1
ATOM 555 C C . LYS A 1 73 ? 1.905 5.048 -0.422 1.00 95.06 73 LYS A C 1
ATOM 557 O O . LYS A 1 73 ? 1.037 4.718 0.377 1.00 95.06 73 LYS A O 1
ATOM 562 N N . ARG A 1 74 ? 2.896 5.885 -0.090 1.00 95.38 74 ARG A N 1
ATOM 563 C CA . ARG A 1 74 ? 3.065 6.441 1.267 1.00 95.38 74 ARG A CA 1
ATOM 564 C C . ARG A 1 74 ? 1.848 7.244 1.739 1.00 95.38 74 ARG A C 1
ATOM 566 O O . ARG A 1 74 ? 1.436 7.094 2.884 1.00 95.38 74 ARG A O 1
ATOM 573 N N . LYS A 1 75 ? 1.228 8.041 0.861 1.00 97.31 75 LYS A N 1
ATOM 574 C CA . LYS A 1 75 ? -0.023 8.756 1.175 1.00 97.31 75 LYS A CA 1
ATOM 575 C C . LYS A 1 75 ? -1.153 7.785 1.533 1.00 97.31 75 LYS A C 1
ATOM 577 O O . LYS A 1 75 ? -1.845 8.001 2.522 1.00 97.31 75 LYS A O 1
ATOM 582 N N . ALA A 1 76 ? -1.320 6.717 0.756 1.00 97.88 76 ALA A N 1
ATOM 583 C CA . ALA A 1 76 ? -2.327 5.695 1.024 1.00 97.88 76 ALA A CA 1
ATOM 584 C C . ALA A 1 76 ? -2.060 4.933 2.334 1.00 97.88 76 ALA A C 1
ATOM 586 O O . ALA A 1 76 ? -2.997 4.658 3.078 1.00 97.88 76 ALA A O 1
ATOM 587 N N . GLU A 1 77 ? -0.796 4.623 2.644 1.00 98.12 77 GLU A N 1
ATOM 588 C CA . GLU A 1 77 ? -0.424 3.990 3.916 1.00 98.12 77 GLU A CA 1
ATOM 589 C C . GLU A 1 77 ? -0.838 4.839 5.118 1.00 98.12 77 GLU A C 1
ATOM 591 O O . GLU A 1 77 ? -1.466 4.323 6.043 1.00 98.12 77 GLU A O 1
ATOM 596 N N . SER A 1 78 ? -0.531 6.139 5.089 1.00 98.19 78 SER A N 1
ATOM 597 C CA . SER A 1 78 ? -0.915 7.068 6.154 1.00 98.19 78 SER A CA 1
ATOM 598 C C . SER A 1 78 ? -2.427 7.102 6.365 1.00 98.19 78 SER A C 1
ATOM 600 O O . SER A 1 78 ? -2.883 7.121 7.507 1.00 98.19 78 SER A O 1
ATOM 602 N N . GLU A 1 79 ? -3.211 7.056 5.286 1.00 98.50 79 GLU A N 1
ATOM 603 C CA . GLU A 1 79 ? -4.672 7.046 5.378 1.00 98.50 79 GLU A CA 1
ATOM 604 C C . GLU A 1 79 ? -5.197 5.770 6.044 1.00 98.50 79 GLU A C 1
ATOM 606 O O . GLU A 1 79 ? -6.027 5.835 6.951 1.00 98.50 79 GLU A O 1
ATOM 611 N N . VAL A 1 80 ? -4.668 4.602 5.658 1.00 98.50 80 VAL A N 1
ATOM 612 C CA . VAL A 1 80 ? -5.033 3.318 6.279 1.00 98.50 80 VAL A CA 1
ATOM 613 C C . VAL A 1 80 ? -4.733 3.342 7.772 1.00 98.50 80 VAL A C 1
ATOM 615 O O . VAL A 1 80 ? -5.602 3.004 8.572 1.00 98.50 80 VAL A O 1
ATOM 618 N N . LEU A 1 81 ? -3.526 3.761 8.157 1.00 97.69 81 LEU A N 1
ATOM 619 C CA . LEU A 1 81 ? -3.109 3.793 9.561 1.00 97.69 81 LEU A CA 1
ATOM 620 C C . LEU A 1 81 ? -3.903 4.822 10.382 1.00 97.69 81 LEU A C 1
ATOM 622 O O . LEU A 1 81 ? -4.131 4.607 11.569 1.00 97.69 81 LEU A O 1
ATOM 626 N N . SER A 1 82 ? -4.365 5.901 9.748 1.00 98.19 82 SER A N 1
ATOM 627 C CA . SER A 1 82 ? -5.225 6.914 10.368 1.00 98.19 82 SER A CA 1
ATOM 628 C C . SER A 1 82 ? -6.655 6.405 10.597 1.00 98.19 82 SER A C 1
ATOM 630 O O . SER A 1 82 ? -7.186 6.494 11.705 1.00 98.19 82 SER A O 1
ATOM 632 N N . LYS A 1 83 ? -7.296 5.832 9.569 1.00 98.31 83 LYS A N 1
ATOM 633 C CA . LYS A 1 83 ? -8.710 5.408 9.621 1.00 98.31 83 LYS A CA 1
ATOM 634 C C . LYS A 1 83 ? -8.915 4.058 10.303 1.00 98.31 83 LYS A C 1
ATOM 636 O O . LYS A 1 83 ? -9.992 3.803 10.846 1.00 98.31 83 LYS A O 1
ATOM 641 N N . TYR A 1 84 ? -7.887 3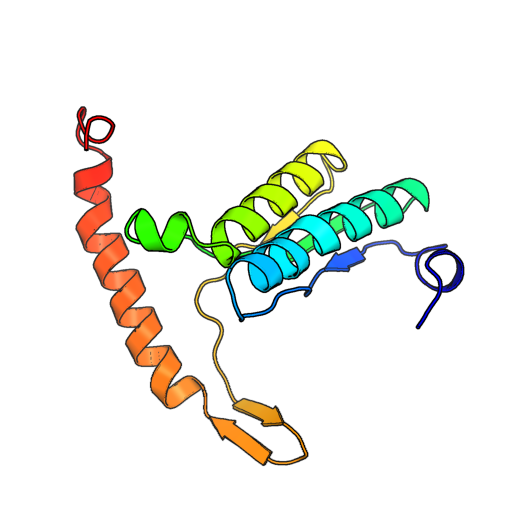.213 10.285 1.00 98.25 84 TYR A N 1
ATOM 642 C CA . TYR A 1 84 ? -7.884 1.860 10.831 1.00 98.25 84 TYR A CA 1
ATOM 643 C C . TYR A 1 84 ? -6.691 1.636 11.779 1.00 98.25 84 TYR A C 1
ATOM 645 O O . TYR A 1 84 ? -5.864 0.758 11.531 1.00 98.25 84 TYR A O 1
ATOM 653 N N . PRO A 1 85 ? -6.594 2.372 12.900 1.00 97.38 85 PRO A N 1
ATOM 654 C CA . PRO A 1 85 ? -5.408 2.354 13.764 1.00 97.38 85 PRO A CA 1
ATOM 655 C C . PRO A 1 85 ? -5.110 0.984 14.391 1.00 97.38 85 PRO A C 1
ATOM 657 O O . PRO A 1 85 ? -3.960 0.675 14.686 1.00 97.38 85 PRO A O 1
ATOM 660 N N . THR A 1 86 ? -6.132 0.149 14.599 1.00 97.00 86 THR A N 1
ATOM 661 C CA . THR A 1 86 ? -5.988 -1.181 15.220 1.00 97.00 86 THR A CA 1
ATOM 662 C C . THR A 1 86 ? -6.209 -2.340 14.253 1.00 97.00 86 THR A C 1
ATOM 664 O O . THR A 1 86 ? -5.815 -3.467 14.545 1.00 97.00 86 THR A O 1
ATOM 667 N N . SER A 1 87 ? -6.856 -2.094 13.113 1.00 97.75 87 SER A N 1
ATOM 668 C CA . SER A 1 87 ? -7.271 -3.143 12.177 1.00 97.75 87 SER A CA 1
ATOM 669 C C . SER A 1 87 ? -6.744 -2.957 10.756 1.00 97.75 87 SER A C 1
ATOM 671 O O . SER A 1 87 ? -6.951 -3.840 9.923 1.00 97.75 87 SER A O 1
ATOM 673 N N . GLY A 1 88 ? -6.051 -1.853 10.482 1.00 98.00 88 GLY A N 1
ATOM 674 C CA . GLY A 1 88 ? -5.423 -1.557 9.204 1.00 98.00 88 GLY A CA 1
ATOM 675 C C . GLY A 1 88 ? -4.159 -2.383 9.020 1.00 98.00 88 GLY A C 1
ATOM 676 O O . GLY A 1 88 ? -3.363 -2.539 9.944 1.00 98.00 88 GLY A O 1
ATOM 677 N N . VAL A 1 89 ? -3.969 -2.924 7.820 1.00 98.25 89 VAL A N 1
ATOM 678 C CA . VAL A 1 89 ? -2.777 -3.702 7.470 1.00 98.25 89 VAL A CA 1
ATOM 679 C C . VAL A 1 89 ? -2.138 -3.100 6.230 1.00 98.25 89 VAL A C 1
ATOM 681 O O . VAL A 1 89 ? -2.780 -2.979 5.189 1.00 98.25 89 VAL A O 1
ATOM 684 N N . VAL A 1 90 ? -0.853 -2.770 6.325 1.00 97.94 90 VAL A N 1
ATOM 685 C CA . VAL A 1 90 ? -0.035 -2.344 5.189 1.00 97.94 90 VAL A CA 1
ATOM 686 C C . VAL A 1 90 ? 0.967 -3.448 4.887 1.00 97.94 90 VAL A C 1
ATOM 688 O O . VAL A 1 90 ? 1.883 -3.698 5.670 1.00 97.94 90 VAL A O 1
ATOM 691 N N . LEU A 1 91 ? 0.795 -4.116 3.750 1.00 96.88 91 LEU A N 1
ATOM 692 C CA . LEU A 1 91 ? 1.762 -5.087 3.251 1.00 96.88 91 LEU A CA 1
ATOM 693 C C . LEU A 1 91 ? 2.750 -4.364 2.337 1.00 96.88 91 LEU A C 1
ATOM 695 O O . LEU A 1 91 ? 2.336 -3.736 1.366 1.00 96.88 91 LEU A O 1
ATOM 699 N N . ARG A 1 92 ? 4.049 -4.466 2.633 1.00 95.19 92 ARG A N 1
ATOM 700 C CA . ARG A 1 92 ? 5.137 -3.885 1.829 1.00 95.19 92 ARG A CA 1
ATOM 701 C C . ARG A 1 92 ? 5.955 -5.000 1.180 1.00 95.19 92 ARG A C 1
ATOM 703 O O . ARG A 1 92 ? 7.039 -5.320 1.661 1.00 95.19 92 ARG A O 1
ATOM 710 N N . PRO A 1 93 ? 5.410 -5.680 0.160 1.00 91.88 93 PRO A N 1
ATOM 711 C CA . PRO A 1 93 ? 6.150 -6.724 -0.520 1.00 91.88 93 PRO A CA 1
ATOM 712 C C . PRO A 1 93 ? 7.339 -6.134 -1.279 1.00 91.88 93 PRO A C 1
ATOM 714 O O . PRO A 1 93 ? 7.321 -4.975 -1.708 1.00 91.88 93 PRO A O 1
ATOM 717 N N . GLY A 1 94 ? 8.337 -6.987 -1.493 1.00 86.44 94 GLY A N 1
ATOM 718 C CA . GLY A 1 94 ? 9.349 -6.756 -2.507 1.00 86.44 94 GLY A CA 1
ATOM 719 C C . GLY A 1 94 ? 8.787 -6.830 -3.933 1.00 86.44 94 GLY A C 1
ATOM 720 O O . GLY A 1 94 ? 7.575 -6.874 -4.151 1.00 86.44 94 GLY A O 1
ATOM 721 N N . PHE A 1 95 ? 9.669 -6.853 -4.928 1.00 82.06 95 PHE A N 1
ATOM 722 C CA . PHE A 1 95 ? 9.308 -7.003 -6.326 1.00 82.06 95 PHE A CA 1
ATOM 723 C C . PHE A 1 95 ? 8.665 -8.375 -6.546 1.00 82.06 95 PHE A C 1
ATOM 725 O O . PHE A 1 95 ? 9.339 -9.399 -6.555 1.00 82.06 95 PHE A O 1
ATOM 732 N N . ILE A 1 96 ? 7.342 -8.395 -6.712 1.00 81.69 96 ILE A N 1
ATOM 733 C CA . ILE A 1 96 ? 6.588 -9.619 -6.985 1.00 81.69 96 ILE A CA 1
ATOM 734 C C . ILE A 1 96 ? 6.686 -9.920 -8.480 1.00 81.69 96 ILE A C 1
ATOM 736 O O . ILE A 1 96 ? 6.234 -9.134 -9.314 1.00 81.69 96 ILE A O 1
ATOM 740 N N . TYR A 1 97 ? 7.223 -11.086 -8.820 1.00 77.19 97 TYR A N 1
ATOM 741 C CA . TYR A 1 97 ? 7.302 -11.588 -10.188 1.00 77.19 97 TYR A CA 1
ATOM 742 C C . TYR A 1 97 ? 6.817 -13.033 -10.276 1.00 77.19 97 TYR A C 1
ATOM 744 O O . TYR A 1 97 ? 6.735 -13.767 -9.294 1.00 77.19 97 TYR A O 1
ATOM 752 N N . GLY A 1 98 ? 6.470 -13.431 -11.493 1.00 80.38 98 GLY A N 1
ATOM 753 C CA . GLY A 1 98 ? 5.938 -14.741 -11.821 1.00 80.38 98 GLY A CA 1
ATOM 754 C C . GLY A 1 98 ? 5.367 -14.724 -13.232 1.00 80.38 98 GLY A C 1
ATOM 755 O O . GLY A 1 98 ? 5.534 -13.757 -13.980 1.00 80.38 98 GLY A O 1
ATOM 756 N N . LYS A 1 99 ? 4.657 -15.785 -13.601 1.00 81.69 99 LYS A N 1
ATOM 757 C CA . LYS A 1 99 ? 3.971 -15.839 -14.892 1.00 81.69 99 LYS A CA 1
ATOM 758 C C . LYS A 1 99 ? 2.742 -14.936 -14.858 1.00 81.69 99 LYS A C 1
ATOM 760 O O . LYS A 1 99 ? 1.792 -15.204 -14.124 1.00 81.69 99 LYS A O 1
ATOM 765 N N . ARG A 1 100 ? 2.739 -13.873 -15.660 1.00 77.75 100 ARG A N 1
ATOM 766 C CA . ARG A 1 100 ? 1.577 -12.993 -15.821 1.00 77.75 100 ARG A CA 1
ATOM 767 C C . ARG A 1 100 ? 0.783 -13.433 -17.041 1.00 77.75 100 ARG A C 1
ATOM 769 O O . ARG A 1 100 ? 1.324 -13.443 -18.138 1.00 77.75 100 ARG A O 1
ATOM 776 N N . LYS A 1 101 ? -0.502 -13.745 -16.873 1.00 76.62 101 LYS A N 1
ATOM 777 C CA . LYS A 1 101 ? -1.404 -13.960 -18.011 1.00 76.62 101 LYS A CA 1
ATOM 778 C C . LYS A 1 101 ? -2.005 -12.630 -18.457 1.00 76.62 101 LYS A C 1
ATOM 780 O O . LYS A 1 101 ? -2.634 -11.951 -17.650 1.00 76.62 101 LYS A O 1
ATOM 785 N N . VAL A 1 102 ? -1.806 -12.264 -19.718 1.00 74.31 102 VAL A N 1
ATOM 786 C CA . VAL A 1 102 ? -2.471 -11.124 -20.369 1.00 74.31 102 VAL A CA 1
ATOM 787 C C . VAL A 1 102 ? -3.023 -11.626 -21.696 1.00 74.31 102 VAL A C 1
ATOM 789 O O . VAL A 1 102 ? -2.277 -12.208 -22.477 1.00 74.31 102 VAL A O 1
ATOM 792 N N . ASP A 1 103 ? -4.330 -11.482 -21.910 1.00 74.25 103 ASP A N 1
ATOM 793 C CA . ASP A 1 103 ? -5.022 -11.875 -23.149 1.00 74.25 103 ASP A CA 1
ATOM 794 C C . ASP A 1 103 ? -4.733 -13.315 -23.626 1.00 74.25 103 ASP A C 1
ATOM 796 O O . ASP A 1 103 ? -4.643 -13.597 -24.816 1.00 74.25 103 ASP A O 1
ATOM 800 N N . GLY A 1 104 ? -4.571 -14.248 -22.681 1.00 74.75 104 GLY A N 1
ATOM 801 C CA . GLY A 1 104 ? -4.288 -15.663 -22.963 1.00 74.75 104 GLY A CA 1
ATOM 802 C C . GLY A 1 104 ? -2.804 -16.017 -23.123 1.00 74.75 104 GLY A C 1
ATOM 803 O O . GLY A 1 104 ? -2.475 -17.201 -23.160 1.00 74.75 104 GLY A O 1
ATOM 804 N N . PHE A 1 105 ? -1.901 -15.033 -23.130 1.00 71.69 105 PHE A N 1
ATOM 805 C CA . PHE A 1 105 ? -0.453 -15.242 -23.215 1.00 71.69 105 PHE A CA 1
ATOM 806 C C . PHE A 1 105 ? 0.206 -15.204 -21.830 1.00 71.69 105 PHE A C 1
ATOM 808 O O . PHE A 1 105 ? -0.082 -14.321 -21.022 1.00 71.69 105 PHE A O 1
ATOM 815 N N . GLU A 1 106 ? 1.104 -16.157 -21.551 1.00 77.50 106 GLU A N 1
ATOM 816 C CA . GLU A 1 106 ? 1.949 -16.156 -20.349 1.00 77.50 106 GLU A CA 1
ATOM 817 C C . GLU A 1 106 ? 3.214 -15.323 -20.591 1.00 77.50 106 GLU A C 1
ATOM 819 O O . GLU A 1 106 ? 4.069 -15.691 -21.392 1.00 77.50 106 GLU A O 1
ATOM 824 N N . ILE A 1 107 ? 3.345 -14.211 -19.872 1.00 76.62 107 ILE A N 1
ATOM 825 C CA . ILE A 1 107 ? 4.531 -13.358 -19.860 1.00 76.62 107 ILE A CA 1
ATOM 826 C C . ILE A 1 107 ? 5.391 -13.770 -18.652 1.00 76.62 107 ILE A C 1
ATOM 828 O O . ILE A 1 107 ? 4.959 -13.565 -17.509 1.00 76.62 107 ILE A O 1
ATOM 832 N N . PRO A 1 108 ? 6.582 -14.361 -18.865 1.00 73.12 108 PRO A N 1
ATOM 833 C CA . PRO A 1 108 ? 7.485 -14.762 -17.792 1.00 73.12 108 PRO A CA 1
ATOM 834 C C . PRO A 1 108 ? 8.224 -13.532 -17.243 1.00 73.12 108 PRO A C 1
ATOM 836 O O . PRO A 1 108 ? 9.325 -13.188 -17.672 1.00 73.12 108 PRO A O 1
ATOM 839 N N . LEU A 1 109 ? 7.591 -12.815 -16.308 1.00 71.50 109 LEU A N 1
ATOM 840 C CA . LEU A 1 109 ? 8.208 -11.660 -15.640 1.00 71.50 109 LEU A CA 1
ATOM 841 C C . LEU A 1 109 ? 9.300 -12.076 -14.642 1.00 71.50 109 LEU A C 1
ATOM 843 O O . LEU A 1 109 ? 10.060 -11.237 -14.169 1.00 71.50 109 LEU A O 1
ATOM 847 N N . ASP A 1 110 ? 9.394 -13.365 -14.334 1.00 70.75 110 ASP A N 1
ATOM 848 C CA . ASP A 1 110 ? 10.408 -13.979 -13.481 1.00 70.75 110 ASP A CA 1
ATOM 849 C C . ASP A 1 110 ? 11.826 -13.889 -14.056 1.00 70.75 110 ASP A C 1
ATOM 851 O O . ASP A 1 110 ? 12.769 -13.673 -13.295 1.00 70.75 110 ASP A O 1
ATOM 855 N N . VAL A 1 111 ? 11.979 -13.957 -15.382 1.00 72.94 111 VAL A N 1
ATOM 856 C CA . VAL A 1 111 ? 13.291 -13.885 -16.057 1.00 72.94 111 VAL A CA 1
ATOM 857 C C . VAL A 1 111 ? 13.997 -12.547 -15.805 1.00 72.94 111 VAL A C 1
ATOM 859 O O . VAL A 1 111 ? 15.217 -12.504 -15.666 1.00 72.94 111 VAL A O 1
ATOM 862 N N . VAL A 1 112 ? 13.236 -11.454 -15.705 1.00 70.94 112 VAL A N 1
ATOM 863 C CA . VAL A 1 112 ? 13.762 -10.111 -15.397 1.00 70.94 112 VAL A CA 1
ATOM 864 C C . VAL A 1 112 ? 13.642 -9.792 -13.905 1.00 70.94 112 VAL A C 1
ATOM 866 O O . VAL A 1 112 ? 14.501 -9.114 -13.341 1.00 70.94 112 VAL A O 1
ATOM 869 N N . GLY A 1 113 ? 12.600 -10.300 -13.246 1.00 72.38 113 GLY A N 1
ATOM 870 C CA . GLY A 1 113 ? 12.305 -9.994 -11.853 1.00 72.38 113 GLY A CA 1
ATOM 871 C C . GLY A 1 113 ? 13.292 -10.581 -10.853 1.00 72.38 113 GLY A C 1
ATOM 872 O O . GLY A 1 113 ? 13.706 -9.860 -9.948 1.00 72.38 113 GLY A O 1
ATOM 873 N N . GLN A 1 114 ? 13.734 -11.831 -11.037 1.00 75.75 114 GLN A N 1
ATOM 874 C CA . GLN A 1 114 ? 14.686 -12.464 -10.111 1.00 75.75 114 GLN A CA 1
ATOM 875 C C . GLN A 1 114 ? 16.041 -11.731 -10.050 1.00 75.75 114 GLN A C 1
ATOM 877 O O . GLN A 1 114 ? 16.525 -11.475 -8.943 1.00 75.75 114 GLN A O 1
ATOM 882 N N . PRO A 1 115 ? 16.682 -11.365 -11.184 1.00 74.75 115 PRO A N 1
ATOM 883 C CA . PRO A 1 115 ? 17.907 -10.567 -11.146 1.00 74.75 115 PRO A CA 1
ATOM 884 C C . PRO A 1 115 ? 17.708 -9.191 -10.505 1.00 74.75 115 PRO A C 1
ATOM 886 O O . PRO A 1 115 ? 18.552 -8.758 -9.721 1.00 74.75 115 PRO A O 1
ATOM 889 N N . LEU A 1 116 ? 16.595 -8.515 -10.814 1.00 73.94 116 LEU A N 1
ATOM 890 C CA . LEU A 1 116 ? 16.305 -7.184 -10.286 1.00 73.94 116 LEU A CA 1
ATOM 891 C C . LEU A 1 116 ? 16.087 -7.213 -8.770 1.00 73.94 116 LEU A C 1
ATOM 893 O O . LEU A 1 116 ? 16.657 -6.386 -8.066 1.00 73.94 116 LEU A O 1
ATOM 897 N N . GLU A 1 117 ? 15.330 -8.181 -8.252 1.00 77.25 117 GLU A N 1
ATOM 898 C CA . GLU A 1 117 ? 15.136 -8.349 -6.809 1.00 77.25 117 GLU A CA 1
ATOM 899 C C . GLU A 1 117 ? 16.475 -8.571 -6.096 1.00 77.25 117 GLU A C 1
ATOM 901 O O . GLU A 1 117 ? 16.778 -7.874 -5.130 1.00 77.25 117 GLU A O 1
ATOM 906 N N . LYS A 1 118 ? 17.330 -9.467 -6.611 1.00 78.88 118 LYS A N 1
ATOM 907 C CA . LYS A 1 118 ? 18.663 -9.706 -6.034 1.00 78.88 118 LYS A CA 1
ATOM 908 C C . LYS A 1 118 ? 19.534 -8.453 -6.035 1.00 78.88 118 LYS A C 1
ATOM 910 O O . LYS A 1 118 ? 20.252 -8.221 -5.060 1.00 78.88 118 LYS A O 1
ATOM 915 N N . LEU A 1 119 ? 19.483 -7.658 -7.104 1.00 75.06 119 LEU A N 1
ATOM 916 C CA . LEU A 1 119 ? 20.205 -6.390 -7.190 1.00 75.06 119 LEU A CA 1
ATOM 917 C C . LEU A 1 119 ? 19.701 -5.412 -6.123 1.00 75.06 119 LEU A C 1
ATOM 919 O O . LEU A 1 119 ? 20.504 -4.889 -5.354 1.00 75.06 119 LEU A O 1
ATOM 923 N N . LEU A 1 120 ? 18.384 -5.211 -6.045 1.00 73.38 120 LEU A N 1
ATOM 924 C CA . LEU A 1 120 ? 17.752 -4.297 -5.093 1.00 73.38 120 LEU A CA 1
ATOM 925 C C . LEU A 1 120 ? 18.053 -4.697 -3.644 1.00 73.38 120 LEU A C 1
ATOM 927 O O . LEU A 1 120 ? 18.507 -3.868 -2.860 1.00 73.38 120 LEU A O 1
ATOM 931 N N . SER A 1 121 ? 17.911 -5.978 -3.303 1.00 74.56 121 SER A N 1
ATOM 932 C CA . SER A 1 121 ? 18.247 -6.490 -1.971 1.00 74.56 121 SER A CA 1
ATOM 933 C C . SER A 1 121 ? 19.741 -6.382 -1.644 1.00 74.56 121 SER A C 1
ATOM 935 O O . SER A 1 121 ? 20.105 -6.169 -0.487 1.00 74.56 121 SER A O 1
ATOM 937 N N . SER A 1 122 ? 20.628 -6.508 -2.637 1.00 72.19 122 SER A N 1
ATOM 938 C CA . SER A 1 122 ? 22.074 -6.340 -2.429 1.00 72.19 122 SER A CA 1
ATOM 939 C C . SER A 1 122 ? 22.446 -4.881 -2.166 1.00 72.19 122 SER A C 1
ATOM 941 O O . SER A 1 122 ? 23.233 -4.610 -1.260 1.00 72.19 122 SER A O 1
ATOM 943 N N . VAL A 1 123 ? 21.850 -3.939 -2.905 1.00 67.44 123 VAL A N 1
ATOM 944 C CA . VAL A 1 123 ? 22.012 -2.494 -2.667 1.00 67.44 123 VAL A CA 1
ATOM 945 C C . VAL A 1 123 ? 21.476 -2.114 -1.287 1.00 67.44 123 VAL A C 1
ATOM 947 O O . VAL A 1 123 ? 22.141 -1.388 -0.550 1.00 67.44 123 VAL A O 1
ATOM 950 N N . GLU A 1 124 ? 20.325 -2.653 -0.888 1.00 68.62 124 GLU A N 1
ATOM 951 C CA . GLU A 1 124 ? 19.761 -2.443 0.447 1.00 68.62 124 GLU A CA 1
ATOM 952 C C . GLU A 1 124 ? 20.735 -2.910 1.544 1.00 68.62 124 GLU A C 1
ATOM 954 O O . GLU A 1 124 ? 21.049 -2.164 2.468 1.00 68.62 124 GLU A O 1
ATOM 959 N N . ASN A 1 125 ? 21.287 -4.120 1.426 1.00 67.31 125 ASN A N 1
ATOM 960 C CA . ASN A 1 125 ? 22.233 -4.652 2.412 1.00 67.31 125 ASN A CA 1
ATOM 961 C C . ASN A 1 125 ? 23.569 -3.897 2.447 1.00 67.31 125 ASN A C 1
ATOM 963 O O . ASN A 1 125 ? 24.180 -3.803 3.510 1.00 67.31 125 ASN A O 1
ATOM 967 N N . PHE A 1 126 ? 24.006 -3.337 1.319 1.00 65.69 126 PHE A N 1
ATOM 968 C CA . PHE A 1 126 ? 25.204 -2.500 1.252 1.00 65.69 126 PHE A CA 1
ATOM 969 C C . PHE A 1 126 ? 24.992 -1.110 1.869 1.00 65.69 126 PHE A C 1
ATOM 971 O O . PHE A 1 126 ? 25.910 -0.549 2.461 1.00 65.69 126 PHE A O 1
ATOM 978 N N . THR A 1 127 ? 23.787 -0.550 1.744 1.00 61.34 127 THR A N 1
ATOM 979 C CA . THR A 1 127 ? 23.455 0.805 2.220 1.00 61.34 127 THR A CA 1
ATOM 980 C C . THR A 1 127 ? 22.982 0.840 3.673 1.00 61.34 127 THR A C 1
ATOM 982 O O . THR A 1 127 ? 23.213 1.840 4.351 1.00 61.34 127 THR A O 1
ATOM 985 N N . LYS A 1 128 ? 22.412 -0.257 4.195 1.00 59.62 128 LYS A N 1
ATOM 986 C CA . LYS A 1 128 ? 21.981 -0.410 5.601 1.00 59.62 128 LYS A CA 1
ATOM 987 C C . LYS A 1 128 ? 23.004 0.071 6.652 1.00 59.62 128 LYS A C 1
ATOM 989 O O . LYS A 1 128 ? 22.588 0.769 7.576 1.00 59.62 128 LYS A O 1
ATOM 994 N N . PRO A 1 129 ? 24.315 -0.237 6.548 1.00 59.53 129 PRO A N 1
ATOM 995 C CA . PRO A 1 129 ? 25.318 0.249 7.499 1.00 59.53 129 PRO A CA 1
ATOM 996 C C . PRO A 1 129 ? 25.575 1.761 7.400 1.00 59.53 129 PRO A C 1
ATOM 998 O O . PRO A 1 129 ? 25.924 2.390 8.39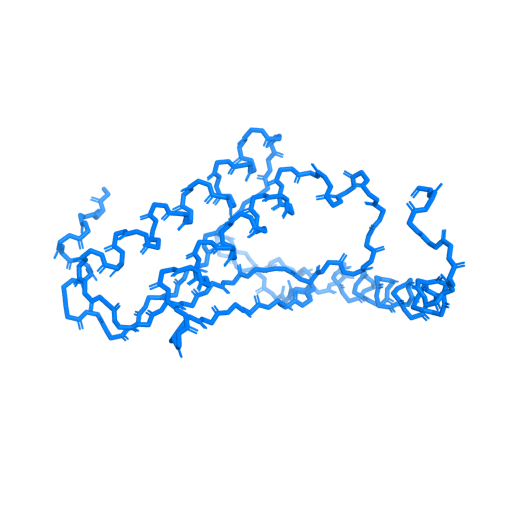8 1.00 59.53 129 PRO A O 1
ATOM 1001 N N . LEU A 1 130 ? 25.398 2.361 6.215 1.00 54.41 130 LEU A N 1
ATOM 1002 C CA . LEU A 1 130 ? 25.602 3.798 6.004 1.00 54.41 130 LEU A CA 1
ATOM 1003 C C . LEU A 1 130 ? 24.438 4.634 6.551 1.00 54.41 130 LEU A C 1
ATOM 1005 O O . LEU A 1 130 ? 24.679 5.693 7.120 1.00 54.41 130 LEU A O 1
ATOM 1009 N N . SER A 1 131 ? 23.197 4.147 6.450 1.00 53.84 131 SER A N 1
ATOM 1010 C CA . SER A 1 131 ? 22.010 4.809 7.023 1.00 53.84 131 SER A CA 1
ATOM 1011 C C . SER A 1 131 ? 21.972 4.810 8.557 1.00 53.84 131 SER A C 1
ATOM 1013 O O . SER A 1 131 ? 21.154 5.502 9.148 1.00 53.84 131 SER A O 1
ATOM 1015 N N . SER A 1 132 ? 22.840 4.033 9.215 1.00 56.56 132 SER A N 1
ATOM 1016 C CA . SER A 1 132 ? 22.987 4.012 10.679 1.00 56.56 132 SER A CA 1
ATOM 1017 C C . SER A 1 132 ? 24.096 4.928 11.215 1.00 56.56 132 SER A C 1
ATOM 1019 O O . SER A 1 132 ? 24.349 4.937 12.420 1.00 56.56 132 SER A O 1
ATOM 1021 N N . LEU A 1 133 ? 24.780 5.684 10.347 1.00 49.88 133 LEU A N 1
ATOM 1022 C CA . LEU A 1 133 ? 25.806 6.640 10.764 1.00 49.88 133 LEU A CA 1
ATOM 1023 C C . LEU A 1 133 ? 25.155 7.969 11.191 1.00 49.88 133 LEU A C 1
ATOM 1025 O O . LEU A 1 133 ? 24.312 8.491 10.458 1.00 49.88 133 LEU A O 1
ATOM 1029 N N . PRO A 1 134 ? 25.549 8.558 12.337 1.00 44.69 134 PRO A N 1
ATOM 1030 C CA . PRO A 1 134 ? 25.001 9.824 12.821 1.00 44.69 134 PRO A CA 1
ATOM 1031 C C . PRO A 1 134 ? 25.501 10.988 11.948 1.00 44.69 134 PRO A C 1
ATOM 1033 O O . PRO A 1 134 ? 26.483 11.637 12.287 1.00 44.69 134 PRO A O 1
ATOM 1036 N N . ALA A 1 135 ? 24.868 11.175 10.786 1.00 52.12 135 ALA A N 1
ATOM 1037 C CA . ALA A 1 135 ? 24.962 12.311 9.852 1.00 52.12 135 ALA A CA 1
ATOM 1038 C C . ALA A 1 135 ? 24.163 12.075 8.544 1.00 52.12 135 ALA A C 1
ATOM 1040 O O . ALA A 1 135 ? 24.209 12.917 7.650 1.00 52.12 135 ALA A O 1
ATOM 1041 N N . SER A 1 136 ? 23.452 10.948 8.393 1.00 47.88 136 SER A N 1
ATOM 1042 C CA . SER A 1 136 ? 22.754 10.590 7.146 1.00 47.88 136 SER A CA 1
ATOM 1043 C C . SER A 1 136 ? 21.621 11.541 6.736 1.00 47.88 136 SER A C 1
ATOM 1045 O O . SER A 1 136 ? 21.190 11.481 5.592 1.00 47.88 136 SER A O 1
ATOM 1047 N N . ASP A 1 137 ? 21.175 12.433 7.625 1.00 50.31 137 ASP A N 1
ATOM 1048 C CA . ASP A 1 137 ? 20.097 13.402 7.364 1.00 50.31 137 ASP A CA 1
ATOM 1049 C C . ASP A 1 137 ? 20.586 14.697 6.670 1.00 50.31 137 ASP A C 1
ATOM 1051 O O . ASP A 1 137 ? 19.804 15.625 6.467 1.00 50.31 137 ASP A O 1
ATOM 1055 N N . LEU A 1 138 ? 21.882 14.797 6.339 1.00 40.94 138 LEU A N 1
ATOM 1056 C CA . LEU A 1 138 ? 22.515 16.002 5.777 1.00 40.94 138 LEU A CA 1
ATOM 1057 C C . LEU A 1 138 ? 22.875 15.909 4.281 1.00 40.94 138 LEU A C 1
ATOM 1059 O O . LEU A 1 138 ? 23.586 16.786 3.784 1.00 40.94 138 LEU A O 1
ATOM 1063 N N . ILE A 1 139 ? 22.397 14.890 3.554 1.00 38.31 139 ILE A N 1
ATOM 1064 C CA . ILE A 1 139 ? 22.582 14.759 2.094 1.00 38.31 139 ILE A CA 1
ATOM 1065 C C . ILE A 1 139 ? 21.254 14.442 1.407 1.00 38.31 139 ILE A C 1
ATOM 1067 O O . ILE A 1 139 ? 20.566 13.500 1.855 1.00 38.31 139 ILE A O 1
#

Secondary structure (DSSP, 8-state):
---HHHHHTT-S-EEE-----SSHHHHHIIIIIHHHHHHHHHHHTT-S-EEEE----TT--HHHHTSHHHHHHHHHHHHHHHH-TTT-EEE------SEEEETTEEEETHHHHHHHHHHHHHHHHHHTTTTTSTTGGG-

InterPro domains:
  IPR036291 NAD(P)-binding domain superfamily [SSF51735] (3-102)
  IPR051207 Mitochondrial Complex I NDUFA9 Subunit [PTHR12126] (2-120)

pLDDT: mean 85.16, std 14.9, range [38.31, 98.75]

Organism: NCBI:txid662817

Radius of gyration: 17.51 Å; chains: 1; bounding box: 49×32×38 Å

Foldseek 3Di:
DDDLLVPQQPAQEEEDPFADDDDQVVLLCGLAVVLLVVLVSNLVNPRLAYEYEAADPLVDPPVVCPGSNNVRNVNSQVSQCVSRVPHYHYHHDYQDFAFDDDPNDTDRRVVVRVVVSVVSNVSSVVCVVVCPDVPVVPD

Sequence (139 aa):
YARWDEVLVGATAVVSTLGGFGNEEQMKRINGEANVIAVDAAREFGAPKFILISVHDYNLPSFLLNSGYFTGKRKAESEVLSKYPTSGVVLRPGFIYGKRKVDGFEIPLDVVGQPLEKLLSSVENFTKPLSSLPASDLI